Protein AF-A0A919S007-F1 (afdb_monomer)

Nearest PDB structures (foldseek):
  8z9y-assembly1_A  TM=4.013E-01  e=6.552E+00  Arabidopsis thaliana

Solvent-accessible surface area (backbone atoms only — not comparable to full-atom values): 3374 Å² total; per-residue (Å²): 141,86,87,86,76,62,68,66,56,38,71,77,30,74,37,66,46,79,34,50,30,77,77,44,77,70,70,41,70,46,81,39,60,65,53,89,80,67,89,76,62,83,90,73,74,72,77,84,128

Mean predicted aligned error: 7.53 Å

Structure (mmCIF, N/CA/C/O backbone):
data_AF-A0A919S007-F1
#
_entry.id   AF-A0A919S007-F1
#
loop_
_atom_site.group_PDB
_atom_site.id
_atom_site.type_symbol
_atom_site.label_atom_id
_atom_site.label_alt_id
_atom_site.label_comp_id
_atom_site.label_asym_id
_atom_site.label_entity_id
_atom_site.label_seq_id
_atom_site.pdbx_PDB_ins_code
_atom_site.Cartn_x
_atom_site.Cartn_y
_atom_site.Cartn_z
_atom_site.occupancy
_atom_site.B_iso_or_equiv
_atom_site.auth_seq_id
_atom_site.auth_comp_id
_atom_site.auth_asym_id
_atom_site.auth_atom_id
_atom_site.pdbx_PDB_model_num
ATOM 1 N N . MET A 1 1 ? -1.042 18.352 -4.286 1.00 82.69 1 MET A N 1
ATOM 2 C CA . MET A 1 1 ? -1.386 17.009 -4.794 1.00 82.69 1 MET A CA 1
ATOM 3 C C . MET A 1 1 ? -2.578 16.523 -3.996 1.00 82.69 1 MET A C 1
ATOM 5 O O . MET A 1 1 ? -2.554 16.681 -2.783 1.00 82.69 1 MET A O 1
ATOM 9 N N . THR A 1 2 ? -3.609 16.012 -4.662 1.00 92.81 2 THR A N 1
ATOM 10 C CA . THR A 1 2 ? -4.850 15.564 -4.016 1.00 92.81 2 THR A CA 1
ATOM 11 C C . THR A 1 2 ? -5.117 14.132 -4.444 1.00 92.81 2 THR A C 1
ATOM 13 O O . THR A 1 2 ? -5.074 13.844 -5.638 1.00 92.81 2 THR A O 1
ATOM 16 N N . PHE A 1 3 ? -5.376 13.255 -3.477 1.00 88.94 3 PHE A N 1
ATOM 17 C CA . PHE A 1 3 ? -5.694 11.851 -3.715 1.00 88.94 3 PHE A CA 1
ATOM 18 C C . PHE A 1 3 ? -7.170 11.604 -3.446 1.00 88.94 3 PHE A C 1
ATOM 20 O O . PHE A 1 3 ? -7.731 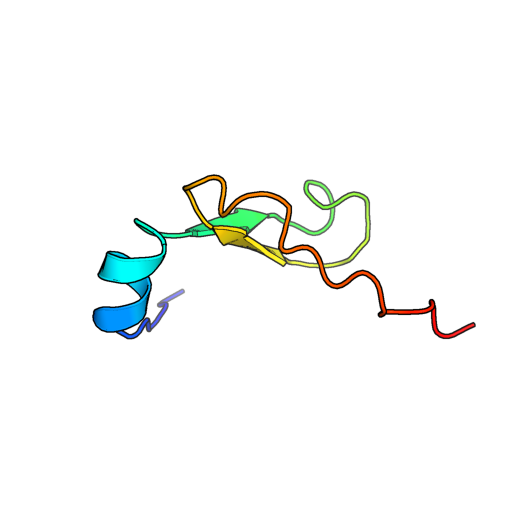12.144 -2.494 1.00 88.94 3 PHE A O 1
ATOM 27 N N . TYR A 1 4 ? -7.768 10.763 -4.278 1.00 92.88 4 TYR A N 1
ATOM 28 C CA . TYR A 1 4 ? -9.121 10.266 -4.092 1.00 92.88 4 TYR A CA 1
ATOM 29 C C . TYR A 1 4 ? -9.040 8.768 -3.846 1.00 92.88 4 TYR A C 1
ATOM 31 O O . TYR A 1 4 ? -8.309 8.062 -4.540 1.00 92.88 4 TYR A O 1
ATOM 39 N N . VAL A 1 5 ? -9.776 8.300 -2.848 1.00 90.94 5 VAL A N 1
ATOM 40 C CA . VAL A 1 5 ? -9.827 6.895 -2.458 1.00 90.94 5 VAL A CA 1
ATOM 41 C C . VAL A 1 5 ? -11.263 6.559 -2.090 1.00 90.94 5 VAL 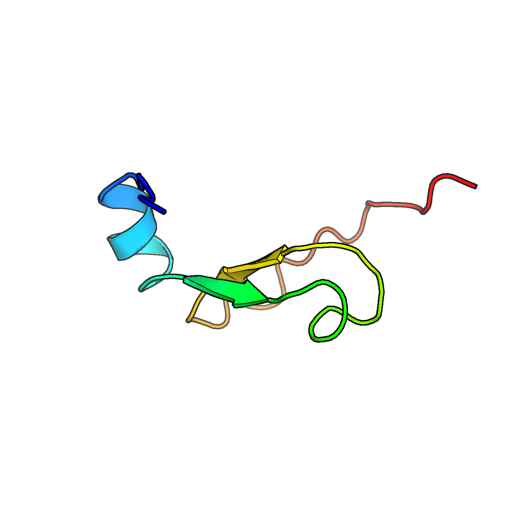A C 1
ATOM 43 O O . VAL A 1 5 ? -11.957 7.377 -1.483 1.00 90.94 5 VAL A O 1
ATOM 46 N N . ASP A 1 6 ? -11.716 5.378 -2.498 1.00 95.25 6 ASP A N 1
ATOM 47 C CA . ASP A 1 6 ? -13.020 4.869 -2.087 1.00 95.25 6 ASP A CA 1
ATOM 48 C C . ASP A 1 6 ? -12.998 4.576 -0.580 1.00 95.25 6 ASP A C 1
ATOM 50 O O . ASP A 1 6 ? -12.044 3.991 -0.061 1.00 95.25 6 ASP A O 1
ATOM 54 N N . GLN A 1 7 ? -14.053 4.972 0.128 1.00 94.81 7 GLN A N 1
ATOM 55 C CA . GLN A 1 7 ? -14.183 4.720 1.558 1.00 94.81 7 GLN A CA 1
ATOM 56 C C . GLN A 1 7 ? -14.158 3.217 1.878 1.00 94.81 7 GLN A C 1
ATOM 58 O O . GLN A 1 7 ? -13.632 2.836 2.922 1.00 94.81 7 GLN A O 1
ATOM 63 N N . GLN A 1 8 ? -14.667 2.362 0.984 1.00 95.75 8 GLN A N 1
ATOM 64 C CA . GLN A 1 8 ? -14.612 0.908 1.160 1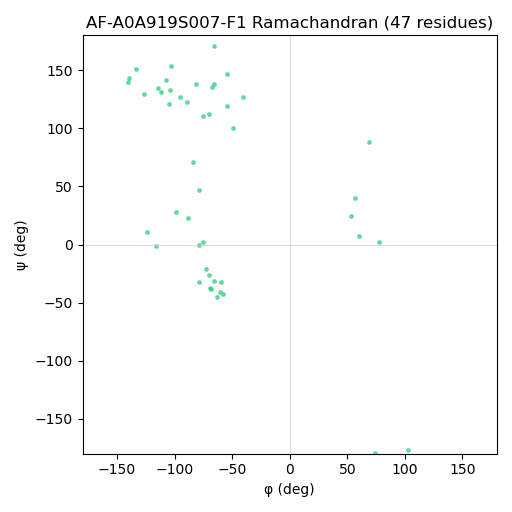.00 95.75 8 GLN A CA 1
ATOM 65 C C . GLN A 1 8 ? -13.166 0.405 1.248 1.00 95.75 8 GLN A C 1
ATOM 67 O O . GLN A 1 8 ? -12.843 -0.371 2.140 1.00 95.75 8 GLN A O 1
ATOM 72 N N . LEU A 1 9 ? -12.261 0.948 0.428 1.00 92.38 9 LEU A N 1
ATOM 73 C CA . LEU A 1 9 ? -10.844 0.577 0.455 1.00 92.38 9 LEU A CA 1
ATOM 74 C C . LEU A 1 9 ? -10.155 0.991 1.763 1.00 92.38 9 LEU A C 1
ATOM 76 O O . LEU A 1 9 ? -9.241 0.315 2.220 1.00 92.38 9 LEU A O 1
ATOM 80 N N . ILE A 1 10 ? -10.578 2.088 2.392 1.00 93.06 10 ILE A N 1
ATOM 81 C CA . ILE A 1 10 ? -10.039 2.472 3.704 1.00 93.06 10 ILE A CA 1
ATOM 82 C C . ILE A 1 10 ? -10.495 1.498 4.790 1.00 93.06 10 ILE A C 1
ATOM 84 O O . ILE A 1 10 ? -9.701 1.166 5.662 1.00 93.06 10 ILE A O 1
ATOM 88 N N . ASN A 1 11 ? -11.734 1.011 4.723 1.00 92.69 11 ASN A N 1
ATOM 89 C CA . ASN A 1 11 ? -12.234 0.029 5.685 1.00 92.69 11 ASN A CA 1
ATOM 90 C C . ASN A 1 11 ? -11.544 -1.333 5.525 1.00 92.69 11 ASN A C 1
ATOM 92 O O . ASN A 1 11 ? -11.247 -1.979 6.523 1.00 92.69 11 ASN A O 1
ATOM 96 N N . ASP A 1 12 ? -11.279 -1.747 4.285 1.00 90.88 12 ASP A N 1
ATOM 97 C CA . ASP A 1 12 ? -10.720 -3.069 3.985 1.00 90.88 12 ASP A CA 1
ATOM 98 C C . ASP A 1 12 ? -9.205 -3.150 4.227 1.00 90.88 12 ASP A C 1
ATOM 100 O O . ASP A 1 12 ? -8.693 -4.208 4.586 1.00 90.88 12 ASP A O 1
ATOM 104 N N . TYR A 1 13 ? -8.478 -2.047 4.017 1.00 91.88 13 TYR A N 1
ATOM 105 C CA . TYR A 1 13 ? -7.008 -2.017 4.045 1.00 91.88 13 TYR A CA 1
ATOM 106 C C . TYR A 1 13 ? -6.421 -1.150 5.172 1.00 91.88 13 TYR A C 1
ATOM 108 O O . TYR A 1 13 ? -5.199 -1.048 5.295 1.00 91.88 13 TYR A O 1
ATOM 116 N N . GLU A 1 14 ? -7.285 -0.505 5.963 1.00 91.88 14 GLU A N 1
ATOM 117 C CA . GLU A 1 14 ? -6.961 0.482 7.011 1.00 91.88 14 GLU A CA 1
ATOM 118 C C . GLU A 1 14 ? -6.070 1.640 6.523 1.00 91.88 14 GLU A C 1
ATOM 120 O O . GLU A 1 14 ? -5.373 2.301 7.292 1.00 91.88 14 GLU A O 1
ATOM 125 N N . GLY A 1 15 ? -6.106 1.910 5.216 1.00 91.50 15 GLY A N 1
ATOM 126 C CA . GLY A 1 15 ? -5.277 2.908 4.550 1.00 91.50 15 GLY A CA 1
ATOM 127 C C . GLY A 1 15 ? -4.100 2.317 3.774 1.00 91.50 15 GLY A C 1
ATOM 128 O O . GLY A 1 15 ? -3.935 1.106 3.636 1.00 91.50 15 GLY A O 1
ATOM 129 N N . PHE A 1 16 ? -3.287 3.210 3.210 1.00 92.88 16 PHE A N 1
ATOM 130 C CA . PHE A 1 16 ? -2.185 2.845 2.325 1.00 92.88 16 PHE A CA 1
ATOM 131 C C . PHE A 1 16 ? -0.948 3.694 2.605 1.00 92.88 16 PHE A C 1
ATOM 133 O O . PHE A 1 16 ? -1.044 4.899 2.837 1.00 92.88 16 PHE A O 1
ATOM 140 N N . VAL A 1 17 ? 0.219 3.072 2.493 1.00 92.94 17 VAL A N 1
ATOM 141 C CA . VAL A 1 17 ? 1.516 3.738 2.425 1.00 92.94 17 VAL A CA 1
ATOM 142 C C . VAL A 1 17 ? 1.889 3.905 0.956 1.00 92.94 17 VAL A C 1
ATOM 144 O O . VAL A 1 17 ? 1.889 2.940 0.186 1.00 92.94 17 VAL A O 1
ATOM 147 N N . ILE A 1 18 ? 2.203 5.137 0.564 1.00 93.06 18 ILE A N 1
ATOM 148 C CA . ILE A 1 18 ? 2.763 5.440 -0.753 1.00 93.06 18 ILE A CA 1
ATOM 149 C C . ILE A 1 18 ? 4.280 5.332 -0.635 1.00 93.06 18 ILE A C 1
ATOM 151 O O . ILE A 1 18 ? 4.871 6.024 0.187 1.00 93.06 18 ILE A O 1
ATOM 155 N N . LEU A 1 19 ? 4.886 4.480 -1.457 1.00 94.00 19 LEU A N 1
ATOM 156 C CA . LEU A 1 19 ? 6.334 4.339 -1.570 1.00 94.00 19 LEU A CA 1
ATOM 157 C C . LEU A 1 19 ? 6.816 5.021 -2.847 1.00 94.00 19 LEU A C 1
ATOM 159 O O . LEU A 1 19 ? 6.254 4.792 -3.925 1.00 94.00 19 LEU A O 1
ATOM 163 N N . SER A 1 20 ? 7.874 5.818 -2.734 1.00 94.19 20 SER A N 1
ATOM 164 C CA . SER A 1 20 ? 8.621 6.328 -3.879 1.00 94.19 20 SER A CA 1
ATOM 165 C C . SER A 1 20 ? 9.333 5.195 -4.629 1.00 94.19 20 SER A C 1
ATOM 167 O O . SER A 1 20 ? 9.414 4.054 -4.168 1.00 94.19 20 SER A O 1
ATOM 169 N N . THR A 1 21 ? 9.888 5.505 -5.800 1.00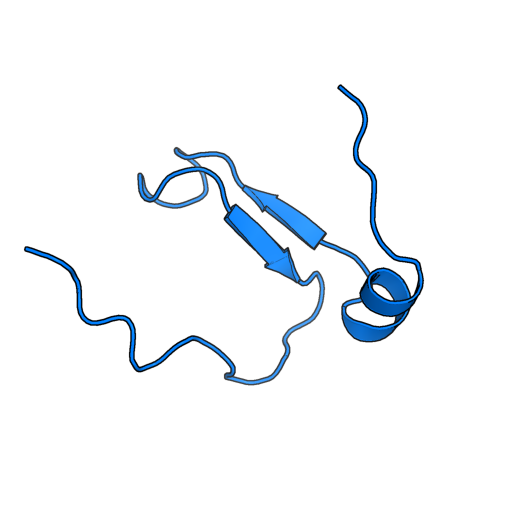 94.19 21 THR A N 1
ATOM 170 C CA . THR A 1 21 ? 10.725 4.559 -6.549 1.00 94.19 21 THR A CA 1
ATOM 171 C C . THR A 1 21 ? 11.921 4.088 -5.722 1.00 94.19 21 THR A C 1
ATOM 173 O O . THR A 1 21 ? 12.238 2.900 -5.728 1.00 94.19 21 THR A O 1
ATOM 176 N N . GLU A 1 22 ? 12.573 4.998 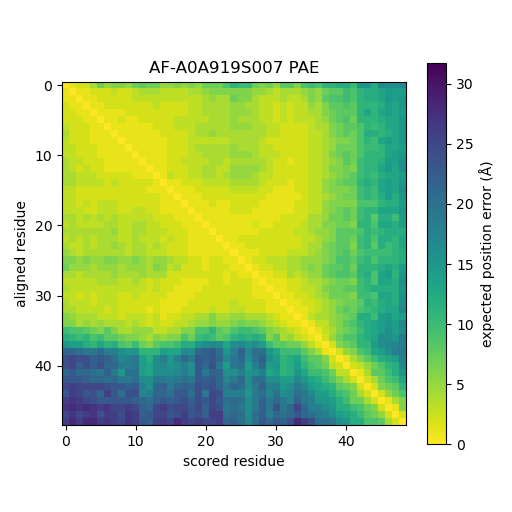-5.000 1.00 96.50 22 GLU A N 1
ATOM 177 C CA . GLU A 1 22 ? 13.707 4.703 -4.123 1.00 96.50 22 GLU A CA 1
ATOM 178 C C . GLU A 1 22 ? 13.284 3.768 -2.982 1.00 96.50 22 GLU A C 1
ATOM 180 O O . GLU A 1 22 ? 13.946 2.763 -2.729 1.00 96.50 22 GLU A O 1
ATOM 185 N N . GLU A 1 2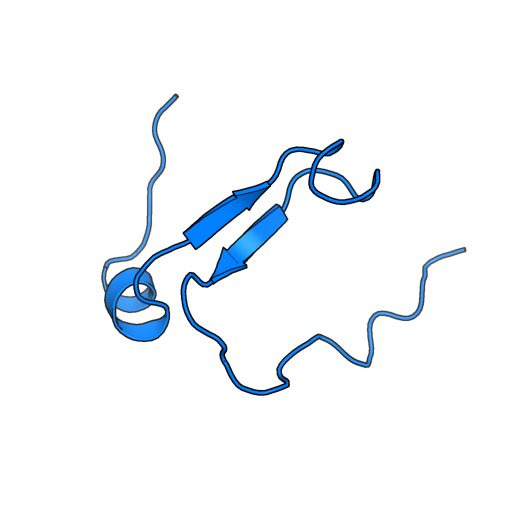3 ? 12.140 4.042 -2.353 1.00 93.69 23 GLU A N 1
ATOM 186 C CA . GLU A 1 23 ? 11.587 3.227 -1.264 1.00 93.69 23 GLU A CA 1
ATOM 187 C C . GLU A 1 23 ? 11.076 1.859 -1.752 1.00 93.69 23 GLU A C 1
ATOM 189 O O . GLU A 1 23 ? 11.083 0.876 -1.012 1.00 93.69 23 GLU A O 1
ATOM 194 N N . ASN A 1 24 ? 10.681 1.763 -3.024 1.00 92.94 24 ASN A N 1
ATOM 195 C CA . ASN A 1 24 ? 10.221 0.537 -3.669 1.00 92.94 24 ASN A CA 1
ATOM 196 C C . ASN A 1 24 ? 11.320 -0.155 -4.503 1.00 92.94 24 ASN A C 1
ATOM 198 O O . ASN A 1 24 ? 11.032 -0.872 -5.463 1.00 92.94 24 ASN A O 1
ATOM 202 N N . ASN A 1 25 ? 12.594 0.018 -4.135 1.00 93.44 25 ASN A N 1
ATOM 203 C CA . ASN A 1 25 ? 13.732 -0.697 -4.730 1.00 93.44 25 ASN A CA 1
ATOM 204 C C . ASN A 1 25 ? 13.849 -0.528 -6.258 1.00 93.44 25 ASN A C 1
ATOM 206 O O . ASN A 1 25 ? 14.106 -1.491 -6.983 1.00 93.44 25 ASN A O 1
ATOM 210 N N . GLY A 1 26 ? 13.601 0.677 -6.768 1.00 93.75 26 GLY A N 1
ATOM 211 C CA . GLY A 1 26 ? 13.677 0.984 -8.196 1.00 93.75 26 GLY A CA 1
ATOM 212 C C . GLY A 1 26 ? 12.476 0.509 -9.019 1.00 93.75 26 GLY A C 1
ATOM 213 O O . GLY A 1 26 ? 12.458 0.714 -10.228 1.00 93.75 26 GLY A O 1
ATOM 214 N N . LYS A 1 27 ? 11.450 -0.091 -8.400 1.00 90.19 27 LYS A N 1
ATOM 215 C CA . LYS A 1 27 ? 10.296 -0.686 -9.105 1.00 90.19 27 LYS A CA 1
ATOM 216 C C . LYS A 1 27 ? 9.156 0.307 -9.374 1.00 90.19 27 LYS A C 1
ATOM 218 O O . LYS A 1 27 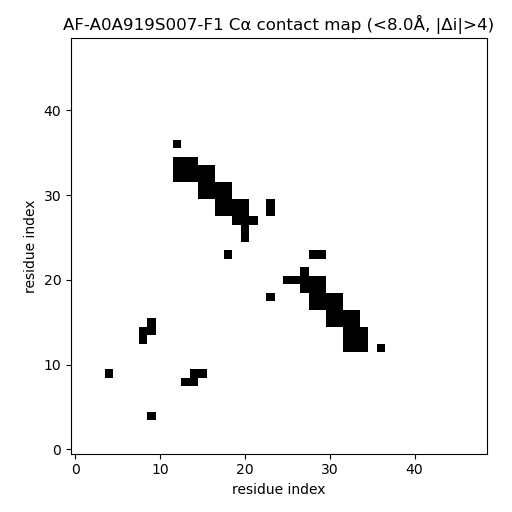? 8.008 -0.099 -9.535 1.00 90.19 27 LYS A O 1
ATOM 223 N N . GLY A 1 28 ? 9.466 1.603 -9.404 1.00 92.00 28 GLY A N 1
ATOM 224 C CA . GLY A 1 28 ? 8.486 2.684 -9.529 1.00 92.00 28 GLY A CA 1
ATOM 225 C C . GLY A 1 28 ? 7.686 2.939 -8.246 1.00 92.00 28 GLY A C 1
ATOM 226 O O . GLY A 1 28 ? 7.888 2.276 -7.231 1.00 92.00 28 GLY A O 1
ATOM 227 N N . MET A 1 29 ? 6.765 3.901 -8.297 1.00 92.12 29 MET A N 1
ATOM 228 C CA . MET A 1 29 ? 5.871 4.229 -7.180 1.00 92.12 29 MET A CA 1
ATOM 229 C C . MET A 1 29 ? 4.911 3.069 -6.877 1.00 92.12 29 MET A C 1
ATOM 231 O O . MET A 1 29 ? 4.344 2.480 -7.798 1.00 92.12 29 MET A O 1
ATOM 235 N N . ALA A 1 30 ? 4.684 2.774 -5.596 1.00 91.56 30 ALA A N 1
ATOM 236 C CA . ALA A 1 30 ? 3.763 1.720 -5.169 1.00 91.56 30 ALA A CA 1
ATOM 237 C C . ALA A 1 30 ? 2.824 2.171 -4.044 1.00 91.56 30 ALA A C 1
ATOM 239 O O . ALA A 1 30 ? 3.185 2.991 -3.207 1.00 91.56 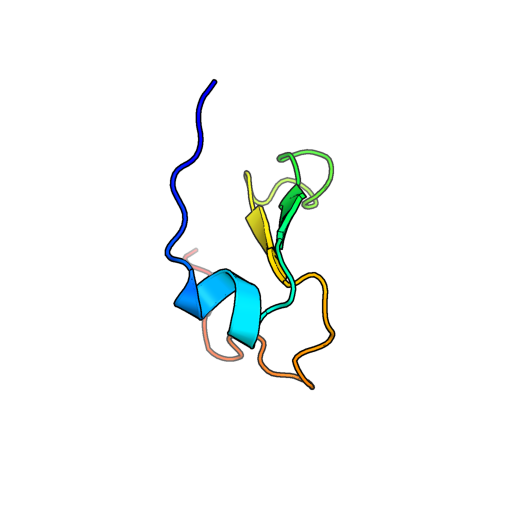30 ALA A O 1
ATOM 240 N N . LEU A 1 31 ? 1.630 1.575 -4.010 1.00 91.94 31 LEU A N 1
ATOM 241 C CA . LEU A 1 31 ? 0.678 1.659 -2.903 1.00 91.94 31 LEU A CA 1
ATOM 242 C C . LEU A 1 31 ? 0.713 0.336 -2.140 1.00 91.94 31 LEU A C 1
ATOM 244 O O . LEU A 1 31 ? 0.469 -0.727 -2.717 1.00 91.94 31 LEU A O 1
ATOM 248 N N . LYS A 1 32 ? 1.046 0.393 -0.853 1.00 90.69 32 LYS A N 1
ATOM 249 C CA . LYS A 1 32 ? 1.054 -0.765 0.043 1.00 90.69 32 LYS A CA 1
ATOM 250 C C . LYS A 1 32 ? -0.064 -0.612 1.076 1.00 90.69 32 LYS A C 1
ATOM 252 O O . LYS A 1 32 ? -0.161 0.464 1.655 1.00 90.69 32 LYS A O 1
ATOM 257 N N . PRO A 1 33 ? -0.901 -1.633 1.308 1.00 91.62 33 PRO A N 1
ATOM 258 C CA . PRO A 1 33 ? -1.865 -1.630 2.410 1.00 91.62 33 PRO A CA 1
ATOM 259 C C . PRO A 1 33 ? -1.175 -1.372 3.753 1.00 91.62 33 PRO A C 1
ATOM 261 O O . PRO A 1 33 ? -0.034 -1.799 3.941 1.00 91.62 33 PRO A O 1
ATOM 264 N N . SER A 1 34 ? -1.851 -0.687 4.679 1.00 90.56 34 SER A N 1
ATOM 265 C CA . SER A 1 34 ? -1.317 -0.454 6.031 1.00 90.56 34 SER A CA 1
ATOM 266 C C . SER A 1 34 ? -1.328 -1.719 6.897 1.00 90.56 34 SER A C 1
ATOM 268 O O . SER A 1 34 ? -0.586 -1.802 7.876 1.00 90.56 34 SER A O 1
ATOM 270 N N . ILE A 1 35 ? -2.156 -2.700 6.537 1.00 89.00 35 ILE A N 1
ATOM 271 C CA . ILE A 1 35 ? -2.257 -4.000 7.204 1.00 89.00 35 ILE A CA 1
ATOM 272 C C . ILE A 1 35 ? -1.558 -5.101 6.410 1.00 89.00 35 ILE A C 1
ATOM 274 O O . ILE A 1 35 ? -1.466 -5.053 5.181 1.00 89.00 35 ILE A O 1
ATOM 278 N N . ASP A 1 36 ? -1.113 -6.139 7.117 1.00 81.56 36 ASP A N 1
ATOM 279 C CA . ASP A 1 36 ? -0.702 -7.381 6.474 1.00 81.56 36 ASP A CA 1
ATOM 280 C C . ASP A 1 36 ? -1.949 -8.157 6.039 1.00 81.56 36 ASP A C 1
ATOM 282 O O . ASP A 1 36 ? -2.704 -8.677 6.860 1.00 81.56 36 ASP A O 1
ATOM 286 N N . LEU A 1 37 ? -2.162 -8.232 4.728 1.00 75.88 37 LEU A N 1
ATOM 287 C CA . LEU A 1 37 ? -3.271 -8.975 4.133 1.00 75.88 37 LEU A CA 1
ATOM 288 C C . LEU A 1 37 ? -3.066 -10.494 4.142 1.00 75.88 37 LEU A C 1
ATOM 290 O O . LEU A 1 37 ? -3.898 -11.216 3.600 1.00 75.88 37 LEU A O 1
ATOM 294 N N . GLY A 1 38 ? -1.965 -10.984 4.717 1.00 60.69 38 GLY A N 1
ATOM 295 C CA . GLY A 1 38 ? -1.638 -12.399 4.764 1.00 60.69 38 GLY A CA 1
ATOM 296 C C . GLY A 1 38 ? -1.291 -12.924 3.375 1.00 60.69 38 GLY A C 1
ATOM 297 O O . GLY A 1 38 ? -2.148 -13.407 2.645 1.00 60.69 38 GLY A O 1
ATOM 298 N N . GLY A 1 39 ? -0.016 -12.838 2.985 1.00 57.31 39 GLY A N 1
ATOM 299 C CA . GLY A 1 39 ? 0.540 -13.581 1.840 1.00 57.31 39 GLY A CA 1
ATOM 300 C C . GLY A 1 39 ? -0.084 -13.323 0.455 1.00 57.31 39 GLY A C 1
ATOM 301 O O . GLY A 1 39 ? 0.287 -13.995 -0.504 1.00 57.31 39 GLY A O 1
ATOM 302 N N . GLY A 1 40 ? -0.989 -12.351 0.315 1.00 52.06 40 GLY A N 1
ATOM 303 C CA . GLY A 1 40 ? -1.667 -11.982 -0.931 1.00 52.06 40 GLY A CA 1
ATOM 304 C C . GLY A 1 40 ? -0.812 -11.123 -1.864 1.00 52.06 40 GLY A C 1
ATOM 305 O O . GLY A 1 40 ? -1.256 -10.084 -2.341 1.00 52.06 40 GLY A O 1
ATOM 306 N N . GLY A 1 41 ? 0.443 -11.506 -2.100 1.00 55.03 41 GLY A N 1
ATOM 307 C CA . GLY A 1 41 ? 1.231 -10.942 -3.194 1.00 55.03 41 GLY A CA 1
ATOM 308 C C . GLY A 1 41 ? 0.872 -11.646 -4.502 1.00 55.03 41 GLY A C 1
ATOM 309 O O . GLY A 1 41 ? 0.742 -12.866 -4.508 1.00 55.03 41 GLY A O 1
ATOM 310 N N . CYS A 1 42 ? 0.737 -10.904 -5.610 1.00 57.56 42 CYS A N 1
ATOM 311 C CA . CYS A 1 42 ? 0.700 -11.475 -6.965 1.00 57.56 42 CYS A CA 1
ATOM 312 C C . CYS A 1 42 ? 1.885 -12.443 -7.132 1.00 57.56 42 CYS A C 1
ATOM 314 O O . CYS A 1 42 ? 3.012 -12.010 -7.363 1.00 57.56 42 CYS A O 1
ATOM 316 N N . SER A 1 43 ? 1.647 -13.747 -7.008 1.00 53.84 43 SER A N 1
ATOM 317 C CA . SER A 1 43 ? 2.643 -14.798 -7.238 1.00 53.84 43 SER A CA 1
ATOM 318 C C . SER A 1 43 ? 2.856 -15.078 -8.732 1.00 53.84 43 SER A C 1
ATOM 320 O O . SER A 1 43 ? 3.677 -15.915 -9.093 1.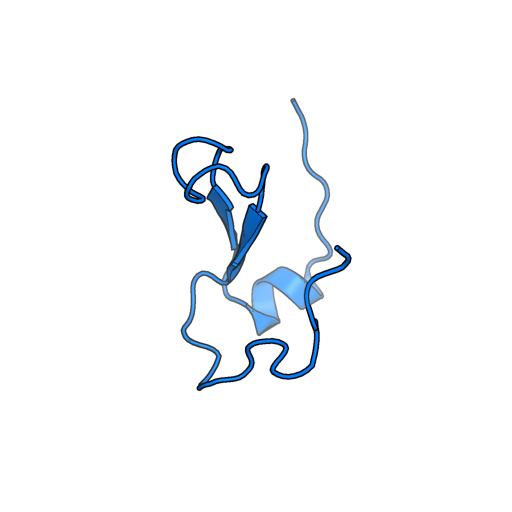00 53.84 43 SER A O 1
ATOM 322 N N . THR A 1 44 ? 2.138 -14.371 -9.609 1.00 51.66 44 THR A N 1
ATOM 323 C CA . THR A 1 44 ? 2.030 -14.668 -11.047 1.00 51.66 44 THR A CA 1
ATOM 324 C C . THR A 1 44 ? 2.428 -13.521 -11.967 1.00 51.66 44 THR A C 1
ATOM 326 O O . THR A 1 44 ? 2.265 -13.610 -13.180 1.00 51.66 44 THR A O 1
ATOM 329 N N . CYS A 1 45 ? 3.026 -12.468 -11.428 1.00 56.38 45 CYS A N 1
ATOM 330 C CA . CYS A 1 45 ? 3.612 -11.411 -12.229 1.00 56.38 45 CYS A CA 1
ATOM 331 C C . CYS A 1 45 ? 5.032 -11.855 -12.641 1.00 56.38 45 CYS A C 1
ATOM 333 O O . CYS A 1 45 ? 6.027 -11.377 -12.098 1.00 56.38 45 CYS A O 1
ATOM 335 N N . SER A 1 46 ? 5.125 -12.842 -13.542 1.00 50.91 46 SER A N 1
ATOM 336 C CA . SER A 1 46 ? 6.366 -13.169 -14.249 1.00 50.91 46 SER A CA 1
ATOM 337 C C . SER A 1 46 ? 6.861 -11.897 -14.927 1.00 50.91 46 SER A C 1
ATOM 339 O O . SER A 1 46 ? 6.129 -11.305 -15.718 1.00 50.91 46 SER A O 1
ATOM 341 N N . SER A 1 47 ? 8.062 -11.460 -14.552 1.00 52.25 47 SER A N 1
ATOM 342 C CA . SER A 1 47 ? 8.765 -10.322 -15.141 1.00 52.25 47 SER A CA 1
ATOM 343 C C . SER A 1 47 ? 8.583 -10.317 -16.661 1.00 52.25 47 SER A C 1
ATOM 345 O O . SER A 1 47 ? 8.839 -11.334 -17.303 1.00 52.25 47 SER A O 1
ATOM 347 N N . CYS A 1 48 ? 8.129 -9.201 -17.231 1.00 53.78 48 CYS A N 1
ATOM 348 C CA . CYS A 1 48 ? 8.367 -8.962 -18.648 1.00 53.78 48 CYS A CA 1
ATOM 349 C C . CYS A 1 48 ? 9.871 -8.696 -18.787 1.00 53.78 48 CYS A C 1
ATOM 351 O O . CYS A 1 48 ? 10.356 -7.713 -18.222 1.00 53.78 48 CYS A O 1
ATOM 353 N N . ASP A 1 49 ? 10.581 -9.617 -19.439 1.00 43.81 49 ASP A N 1
ATOM 354 C CA . ASP A 1 49 ? 11.875 -9.343 -20.080 1.00 43.81 49 ASP A CA 1
ATOM 355 C C . ASP A 1 49 ? 11.692 -8.364 -21.254 1.00 43.81 49 ASP A C 1
ATOM 357 O O . ASP A 1 49 ? 10.628 -8.428 -21.921 1.00 43.81 49 ASP A O 1
#

Foldseek 3Di:
DDDDDDPVCCVVQVAWDWAACVRVVNPGIDTHRPDDPDPPDPPPCDDDD

Sequence (49 aa):
MTFYVDQQLINDYEGFVILSTEENNGKGMALKPSIDLGGGGCSTCSSCD

pLDDT: mean 82.29, std 16.71, range [43.81, 96.5]

Organism: NCBI:txid69208

Radius of gyration: 12.87 Å; Cα contacts (8 Å, |Δi|>4): 43; chains: 1; bounding box: 28×32×27 Å

Secondary structure (DSSP, 8-state):
------HHHHHHHS-EEEEPTTTTTTS--EEEESS--SS-S-TT-----